Protein AF-A0AAV3GRZ2-F1 (afdb_monomer_lite)

Organism: NCBI:txid1134836

Foldseek 3Di:
DPPPPDDDDDDVPFDKDFAPWDWDWDWDDDPNDIDIDIDIDGPDIGHD

InterPro domains:
  IPR010365 Protein of unknown function DUF961 [PF06125] (1-46)
  IPR038620 YdcP-like superfamily [G3DSA:2.40.50.390] (1-48)

Radius of gyration: 15.35 Å; chains: 1; bounding box: 39×20×34 Å

pLDDT: mean 87.29, std 13.24, range [41.22, 96.69]

Secondary structure (DSSP, 8-state):
-----------TT--EEEES-EEEEEEEEETTEEEEEEEEE-SEEEE-

Sequence (48 aa):
VAAEAGEKDFDQDQPLKAVNPHLIAKGYEIENRGFTDYVLYVDDLVKA

Structure (mmCIF, N/CA/C/O backbone):
data_AF-A0AAV3GRZ2-F1
#
_entry.id   AF-A0AAV3GRZ2-F1
#
loop_
_atom_site.group_PDB
_atom_site.id
_atom_site.type_symbol
_atom_site.label_atom_id
_atom_site.label_alt_id
_atom_site.label_comp_id
_atom_site.label_asym_id
_atom_site.label_entity_id
_atom_site.label_seq_id
_atom_site.pdbx_PDB_ins_code
_atom_site.Cartn_x
_atom_site.Cartn_y
_atom_site.Cartn_z
_atom_site.occupancy
_atom_site.B_iso_or_equiv
_atom_site.auth_seq_id
_atom_site.auth_comp_id
_atom_site.auth_asym_id
_atom_site.auth_atom_id
_atom_site.pdbx_PDB_model_n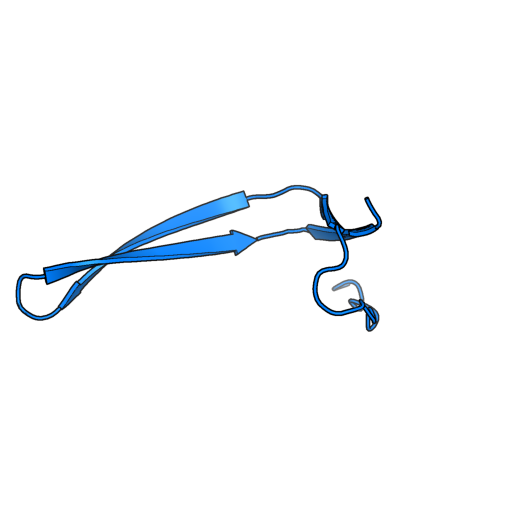um
ATOM 1 N N . VAL A 1 1 ? -22.118 12.074 -5.259 1.00 41.22 1 VAL A N 1
ATOM 2 C CA . VAL A 1 1 ? -21.497 13.055 -4.343 1.00 41.22 1 VAL A CA 1
ATOM 3 C C . VAL A 1 1 ? -20.214 12.411 -3.863 1.00 41.22 1 VAL A C 1
ATOM 5 O O . VAL A 1 1 ? -20.305 11.338 -3.283 1.00 41.22 1 VAL A O 1
ATOM 8 N N . ALA A 1 2 ? -19.047 12.937 -4.241 1.00 51.06 2 ALA A N 1
ATOM 9 C CA . ALA A 1 2 ? -17.786 12.437 -3.696 1.00 51.06 2 ALA A CA 1
ATOM 10 C C . ALA A 1 2 ? -17.783 12.785 -2.204 1.00 51.06 2 ALA A C 1
ATOM 12 O O . ALA A 1 2 ? -18.022 13.942 -1.865 1.00 51.06 2 ALA A O 1
ATOM 13 N N . ALA A 1 3 ? -17.639 11.782 -1.338 1.00 56.22 3 ALA A N 1
ATOM 14 C CA . ALA A 1 3 ? -17.553 12.011 0.095 1.00 56.22 3 ALA A CA 1
ATOM 15 C C . ALA A 1 3 ? -16.338 12.905 0.357 1.00 56.22 3 ALA A C 1
ATOM 17 O O . ALA A 1 3 ? -15.239 12.607 -0.111 1.00 56.22 3 ALA A O 1
ATOM 18 N N . GLU A 1 4 ? -16.557 14.020 1.047 1.00 55.69 4 GLU A N 1
ATOM 19 C CA . GLU A 1 4 ? -15.488 14.867 1.556 1.00 55.69 4 GLU A CA 1
ATOM 20 C C . GLU A 1 4 ? -14.649 13.991 2.488 1.00 55.69 4 GLU A C 1
ATOM 22 O O . GLU A 1 4 ? -15.083 13.643 3.587 1.00 55.69 4 GLU A O 1
ATOM 27 N N . ALA A 1 5 ? -13.486 13.542 2.014 1.00 59.78 5 ALA A N 1
ATOM 28 C CA . ALA A 1 5 ? -12.521 12.863 2.858 1.00 59.78 5 ALA A CA 1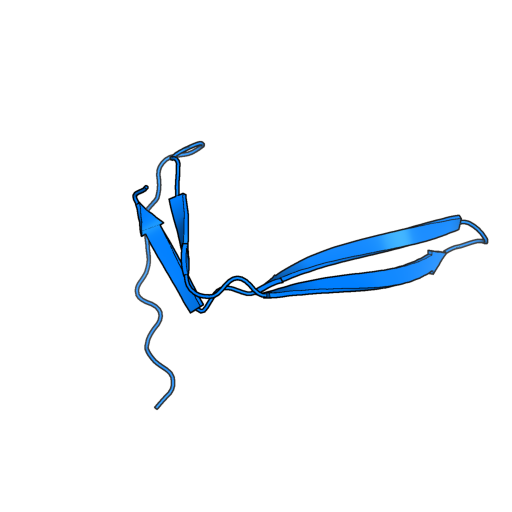
ATOM 29 C C . ALA A 1 5 ? -12.036 13.904 3.871 1.00 59.78 5 ALA A C 1
ATOM 31 O O . ALA A 1 5 ? -11.192 14.739 3.553 1.00 59.78 5 ALA A O 1
ATOM 32 N N . GLY A 1 6 ? -12.667 13.931 5.047 1.00 71.25 6 GLY A N 1
ATOM 33 C CA . GLY A 1 6 ? -12.272 14.818 6.134 1.00 71.25 6 GLY A CA 1
ATOM 34 C C . GLY A 1 6 ? -10.796 14.617 6.468 1.00 71.25 6 GLY A C 1
ATOM 35 O O . GLY A 1 6 ? -10.280 13.502 6.366 1.00 71.25 6 GLY A O 1
ATOM 36 N N . GLU A 1 7 ? -10.114 15.696 6.848 1.00 77.25 7 GLU A N 1
ATOM 37 C CA . GLU A 1 7 ? -8.726 15.624 7.299 1.00 77.25 7 GLU A CA 1
ATOM 38 C C . GLU A 1 7 ? -8.623 14.668 8.496 1.00 77.25 7 GLU A C 1
ATOM 40 O O . GLU A 1 7 ? -9.389 14.768 9.460 1.00 77.25 7 GLU A O 1
ATOM 45 N N . LYS A 1 8 ? -7.702 13.705 8.413 1.00 77.12 8 LYS A N 1
ATOM 46 C CA . LYS A 1 8 ? -7.402 12.772 9.499 1.00 77.12 8 LYS A CA 1
ATOM 47 C C . LYS A 1 8 ? -5.982 13.012 9.972 1.00 77.12 8 LYS A C 1
ATOM 49 O O . LYS A 1 8 ? -5.038 12.800 9.217 1.00 77.12 8 LYS A O 1
ATOM 54 N N . ASP A 1 9 ? -5.867 13.431 11.224 1.00 83.19 9 ASP A N 1
ATOM 55 C CA . ASP A 1 9 ? -4.594 13.587 11.912 1.00 83.19 9 ASP A CA 1
ATOM 56 C C . ASP A 1 9 ? -4.243 12.267 12.618 1.00 83.19 9 ASP A C 1
ATOM 58 O O . ASP A 1 9 ? -5.038 11.728 13.403 1.00 83.19 9 ASP A O 1
ATOM 62 N N . PHE A 1 10 ? -3.085 11.713 12.270 1.00 84.81 10 PHE A N 1
ATOM 63 C CA . PHE A 1 10 ? -2.543 10.484 12.834 1.00 84.81 10 PHE A CA 1
ATOM 64 C C . PHE A 1 10 ? -1.125 10.755 13.325 1.00 84.81 10 PHE A C 1
ATOM 66 O O . PHE A 1 10 ? -0.331 11.378 12.617 1.00 84.81 10 PHE A O 1
ATOM 73 N N . ASP A 1 11 ? -0.787 10.225 14.499 1.00 89.06 11 ASP A N 1
ATOM 74 C CA . ASP A 1 11 ? 0.590 10.260 14.981 1.00 89.06 11 ASP A CA 1
ATOM 75 C C . ASP A 1 11 ? 1.496 9.417 14.071 1.00 89.06 11 ASP A C 1
ATOM 77 O O . ASP A 1 11 ? 1.085 8.402 13.492 1.00 89.06 11 ASP A O 1
ATOM 81 N N . GLN A 1 12 ? 2.764 9.815 13.979 1.00 85.44 12 GLN A N 1
ATOM 82 C CA . GLN A 1 12 ? 3.780 9.011 13.310 1.00 85.44 12 GLN A CA 1
ATOM 83 C C . GLN A 1 12 ? 3.851 7.616 13.960 1.00 85.44 12 GLN A C 1
ATOM 85 O O . GLN A 1 12 ? 3.860 7.494 15.183 1.00 85.44 12 GLN A O 1
ATOM 90 N N . ASP A 1 13 ? 3.879 6.565 13.134 1.00 86.56 13 ASP A N 1
ATOM 91 C CA . ASP A 1 13 ? 3.882 5.150 13.547 1.00 86.56 13 ASP A CA 1
ATOM 92 C C . ASP A 1 13 ? 2.626 4.671 14.309 1.00 86.56 13 ASP A C 1
ATOM 94 O O . ASP A 1 13 ? 2.615 3.578 14.885 1.00 86.56 13 ASP A O 1
ATOM 98 N N . GLN A 1 14 ? 1.526 5.433 14.281 1.00 90.75 14 GLN A N 1
ATOM 99 C CA . GLN A 1 14 ? 0.254 4.983 14.843 1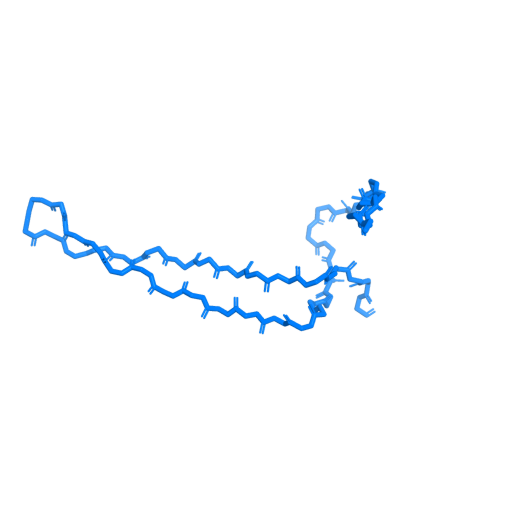.00 90.75 14 GLN A CA 1
ATOM 100 C C . GLN A 1 14 ? -0.290 3.755 14.083 1.00 90.75 14 GLN A C 1
ATOM 102 O O . GLN A 1 14 ? -0.417 3.796 12.856 1.00 90.75 14 GLN A O 1
ATOM 107 N N . PRO A 1 15 ? -0.692 2.666 14.774 1.00 90.25 15 PRO A N 1
ATOM 108 C CA . PRO A 1 15 ? -1.310 1.524 14.114 1.00 90.25 15 PRO A CA 1
ATOM 109 C C . PRO A 1 15 ? -2.709 1.884 13.598 1.00 90.25 15 PRO A C 1
ATOM 111 O O . PRO A 1 15 ? -3.598 2.282 14.359 1.00 90.25 15 PRO A O 1
ATOM 114 N N . LEU A 1 16 ? -2.911 1.691 12.295 1.00 91.62 16 LEU A N 1
ATOM 115 C CA . LEU A 1 16 ? -4.173 1.920 11.595 1.00 91.62 16 LEU A CA 1
ATOM 116 C C . LEU A 1 16 ? -4.653 0.638 10.911 1.00 91.62 16 LEU A C 1
ATOM 118 O O . LEU A 1 16 ? -3.869 -0.247 10.567 1.00 91.62 16 LEU A O 1
ATOM 122 N N . LYS A 1 17 ? -5.960 0.557 10.683 1.00 92.50 17 LYS A N 1
ATOM 123 C CA . LYS A 1 17 ? -6.615 -0.471 9.877 1.00 92.50 17 LYS A CA 1
ATOM 124 C C . LYS A 1 17 ? -7.130 0.150 8.584 1.00 92.50 17 LYS A C 1
ATOM 126 O O . LYS A 1 17 ? -7.810 1.175 8.607 1.00 92.50 17 LYS A O 1
ATOM 131 N 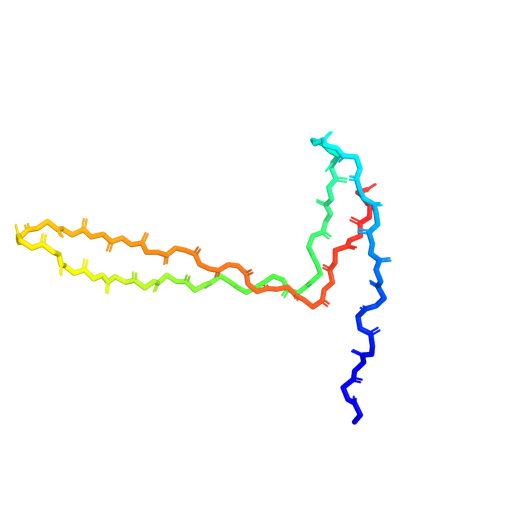N . ALA A 1 18 ? -6.824 -0.507 7.470 1.00 92.69 18 ALA A N 1
ATOM 132 C CA . ALA A 1 18 ? -7.358 -0.180 6.156 1.00 92.69 18 ALA A CA 1
ATOM 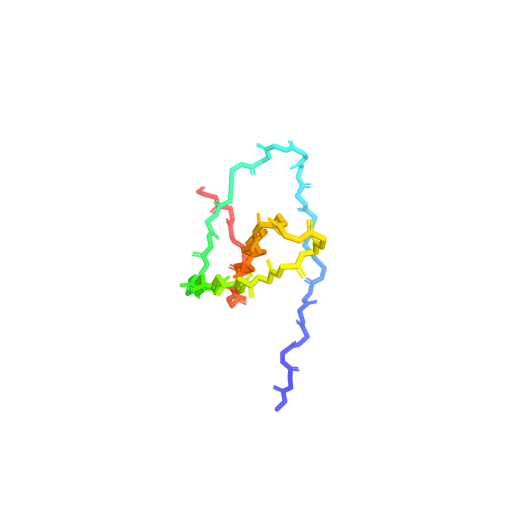133 C C . ALA A 1 18 ? -8.753 -0.791 5.967 1.00 92.69 18 ALA A C 1
ATOM 135 O O . ALA A 1 18 ? -8.944 -1.991 6.179 1.00 92.69 18 ALA A O 1
ATOM 136 N N . VAL A 1 19 ? -9.713 0.024 5.538 1.00 93.56 19 VAL A N 1
ATOM 137 C CA . VAL A 1 19 ? -11.065 -0.406 5.169 1.00 93.56 19 VAL A CA 1
ATOM 138 C C . VAL A 1 19 ? -11.099 -0.672 3.664 1.00 93.56 19 VAL A C 1
ATOM 140 O O . VAL A 1 19 ? -10.691 0.180 2.877 1.00 93.56 19 VAL A O 1
ATOM 143 N N . ASN A 1 20 ? -11.566 -1.863 3.273 1.00 94.62 20 ASN A N 1
ATOM 144 C CA . ASN A 1 20 ? -11.613 -2.348 1.885 1.00 94.62 20 ASN A CA 1
ATOM 145 C C . ASN A 1 20 ? -10.281 -2.197 1.114 1.00 94.62 20 ASN A C 1
ATOM 147 O O . ASN A 1 20 ? -10.234 -1.533 0.079 1.00 94.62 20 ASN A O 1
ATOM 151 N N . PRO A 1 21 ? -9.181 -2.810 1.593 1.00 94.62 21 PRO A N 1
ATOM 152 C CA . PRO A 1 21 ? -7.890 -2.698 0.928 1.00 94.62 21 PRO A CA 1
ATOM 153 C C . PRO A 1 21 ? -7.891 -3.383 -0.445 1.00 94.62 21 PRO A C 1
ATOM 155 O O . PRO A 1 21 ? -8.255 -4.553 -0.575 1.00 94.62 21 PRO A O 1
ATOM 158 N N . HIS A 1 2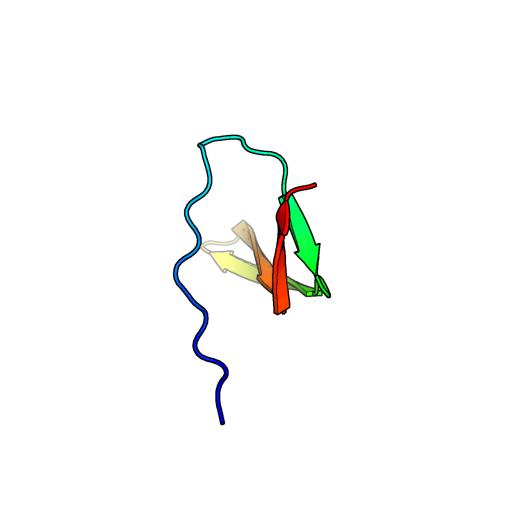2 ? -7.397 -2.676 -1.458 1.00 95.81 22 HIS A N 1
ATOM 159 C CA . HIS A 1 22 ? -7.181 -3.194 -2.802 1.00 95.81 22 HIS A CA 1
ATOM 160 C C . HIS A 1 22 ? -5.749 -2.906 -3.261 1.00 95.81 22 HIS A C 1
ATOM 162 O O . HIS A 1 22 ? -5.365 -1.758 -3.487 1.00 95.81 22 HIS A O 1
ATOM 168 N N . LEU A 1 23 ? -4.945 -3.963 -3.385 1.00 95.25 23 LEU A N 1
ATOM 169 C CA . LEU A 1 23 ? -3.544 -3.872 -3.781 1.00 95.25 23 LEU A CA 1
ATOM 170 C C . LEU A 1 23 ? -3.401 -4.036 -5.295 1.00 95.25 23 LEU A C 1
ATOM 172 O O . LEU A 1 23 ? -3.798 -5.058 -5.853 1.00 95.25 23 LEU A O 1
ATOM 176 N N . ILE A 1 24 ? -2.762 -3.062 -5.938 1.00 96.56 24 ILE A N 1
ATOM 177 C CA . ILE A 1 24 ? -2.376 -3.131 -7.346 1.00 96.56 24 ILE A CA 1
ATOM 178 C C . ILE A 1 24 ? -0.855 -3.153 -7.435 1.00 96.56 24 ILE A C 1
ATOM 180 O O . ILE A 1 24 ? -0.180 -2.294 -6.871 1.00 96.56 24 ILE A O 1
ATOM 184 N N . ALA A 1 25 ? -0.327 -4.120 -8.182 1.00 96.50 25 ALA A N 1
ATOM 185 C CA . ALA A 1 25 ? 1.081 -4.187 -8.546 1.00 96.50 25 ALA A CA 1
ATOM 186 C C . ALA A 1 25 ? 1.238 -3.805 -10.021 1.00 96.50 25 ALA A C 1
ATOM 188 O O . ALA A 1 25 ? 0.615 -4.412 -10.895 1.00 96.50 25 ALA A O 1
ATOM 189 N N . LYS A 1 26 ? 2.064 -2.798 -10.307 1.00 95.38 26 LYS A N 1
ATOM 190 C CA . LYS A 1 26 ? 2.402 -2.379 -11.671 1.00 95.38 26 LYS A CA 1
ATOM 191 C C . LYS A 1 26 ? 3.866 -2.677 -11.937 1.00 95.38 26 LYS A C 1
ATOM 193 O O . LYS A 1 26 ? 4.743 -2.029 -11.375 1.00 95.38 26 LYS A O 1
ATOM 198 N N . GLY A 1 27 ? 4.116 -3.663 -12.792 1.00 95.75 27 GLY A N 1
ATOM 199 C CA . GLY A 1 27 ? 5.456 -3.963 -13.285 1.00 95.75 27 GLY A CA 1
ATOM 200 C C . GLY A 1 27 ? 5.858 -2.998 -14.398 1.00 95.75 27 GLY A C 1
ATOM 201 O O . GLY A 1 27 ? 5.061 -2.734 -15.298 1.00 95.75 27 GLY A O 1
ATOM 202 N N . TYR A 1 28 ? 7.085 -2.492 -14.347 1.00 94.75 28 TYR A N 1
ATOM 203 C CA . TYR A 1 28 ? 7.693 -1.710 -15.423 1.00 94.75 28 TYR A CA 1
ATOM 204 C C . TYR A 1 28 ? 9.188 -1.999 -15.499 1.00 94.75 28 TYR A C 1
ATOM 206 O O . TYR A 1 28 ? 9.784 -2.527 -14.563 1.00 94.75 28 TYR A O 1
ATOM 214 N N . GLU A 1 29 ? 9.791 -1.673 -16.634 1.00 96.44 29 GLU A N 1
ATOM 215 C CA . GLU A 1 29 ? 11.215 -1.869 -16.867 1.00 96.44 29 GLU A CA 1
ATOM 216 C C . GLU A 1 29 ? 11.877 -0.525 -17.154 1.00 96.44 29 GLU A C 1
ATOM 218 O O . GLU A 1 29 ? 11.354 0.285 -17.920 1.00 96.44 29 GLU A O 1
ATOM 223 N N . ILE A 1 30 ? 13.041 -0.306 -16.547 1.00 95.12 30 ILE A N 1
ATOM 224 C CA . ILE A 1 30 ? 13.945 0.790 -16.890 1.00 95.12 30 ILE A CA 1
ATOM 225 C C . ILE A 1 30 ? 15.320 0.173 -17.128 1.00 95.12 30 ILE A C 1
ATOM 227 O O . ILE A 1 30 ? 15.850 -0.500 -16.249 1.00 95.12 30 ILE A O 1
ATOM 231 N N . GLU A 1 31 ? 15.891 0.389 -18.315 1.00 95.06 31 GLU A N 1
ATOM 232 C CA . GLU A 1 31 ? 17.253 -0.047 -18.665 1.00 95.06 31 GLU A CA 1
ATOM 233 C C . GLU A 1 31 ? 17.532 -1.545 -18.394 1.00 95.06 31 GLU A C 1
ATOM 235 O O . GLU A 1 31 ? 18.547 -1.896 -17.796 1.00 95.06 31 GLU A O 1
ATOM 240 N N . ASN A 1 32 ? 16.643 -2.451 -18.830 1.00 93.94 32 ASN A N 1
ATOM 241 C CA . ASN A 1 32 ? 16.711 -3.902 -18.558 1.00 93.94 32 ASN A CA 1
ATOM 242 C C . ASN A 1 32 ? 16.629 -4.292 -17.067 1.00 93.94 32 ASN A C 1
ATOM 244 O O . ASN A 1 32 ? 16.917 -5.434 -16.699 1.00 93.94 32 ASN A O 1
ATOM 248 N N . ARG A 1 33 ? 16.228 -3.372 -16.185 1.00 96.31 33 ARG A N 1
ATOM 249 C CA . ARG A 1 33 ? 15.941 -3.662 -14.781 1.00 96.31 33 ARG A CA 1
ATOM 250 C C . ARG A 1 33 ? 14.440 -3.594 -14.537 1.00 96.31 33 ARG A C 1
ATOM 252 O O . ARG A 1 33 ? 13.802 -2.579 -14.801 1.00 96.31 33 ARG A O 1
ATOM 259 N N . GLY A 1 34 ? 13.888 -4.687 -14.016 1.00 95.19 34 GLY A N 1
ATOM 260 C CA . GLY A 1 34 ? 12.485 -4.765 -13.622 1.00 95.19 34 GLY A CA 1
ATOM 261 C C . GLY A 1 34 ? 12.227 -4.055 -12.294 1.00 95.19 34 GLY A C 1
ATOM 262 O O . GLY A 1 34 ? 12.962 -4.239 -11.322 1.00 95.19 34 GLY A O 1
ATOM 263 N N . PHE A 1 35 ? 11.154 -3.280 -12.259 1.00 96.69 35 PHE A N 1
ATOM 264 C CA . PHE A 1 35 ? 10.620 -2.605 -11.087 1.00 96.69 35 PHE A CA 1
ATOM 265 C C . PHE A 1 35 ? 9.149 -2.975 -10.915 1.00 96.69 35 PHE A C 1
ATOM 267 O O . PHE A 1 35 ? 8.474 -3.433 -11.842 1.00 96.69 35 PHE A O 1
ATOM 274 N N . THR A 1 36 ? 8.641 -2.817 -9.700 1.00 96.44 36 THR A N 1
ATOM 275 C CA . THR A 1 36 ? 7.225 -3.030 -9.409 1.00 96.44 36 THR A CA 1
ATOM 276 C C . THR A 1 36 ? 6.772 -1.988 -8.410 1.00 96.44 36 THR A C 1
ATOM 278 O O . THR A 1 36 ? 7.243 -1.977 -7.274 1.00 96.44 36 THR A O 1
ATOM 281 N N . ASP A 1 37 ? 5.850 -1.136 -8.838 1.00 95.81 37 ASP A N 1
ATOM 282 C CA . ASP A 1 37 ? 5.181 -0.201 -7.947 1.00 95.81 37 ASP A CA 1
ATOM 283 C C . ASP A 1 37 ? 3.971 -0.894 -7.330 1.00 95.81 37 ASP A C 1
ATOM 285 O O . ASP A 1 37 ? 3.124 -1.453 -8.035 1.00 95.81 37 ASP A O 1
ATOM 289 N N . TYR A 1 38 ? 3.883 -0.832 -6.006 1.00 95.50 38 TYR A N 1
ATOM 290 C CA . TYR A 1 38 ? 2.731 -1.302 -5.253 1.00 95.50 38 TYR A CA 1
ATOM 291 C C . TYR A 1 38 ? 1.905 -0.099 -4.816 1.00 95.50 38 TYR A C 1
ATOM 293 O O . TYR A 1 38 ? 2.402 0.784 -4.121 1.00 95.50 38 TYR A O 1
ATOM 301 N N . VAL A 1 39 ? 0.637 -0.073 -5.214 1.00 94.50 39 VAL A N 1
ATOM 302 C CA . VAL A 1 39 ? -0.323 0.951 -4.799 1.00 94.50 39 VAL A CA 1
ATOM 303 C C . VAL A 1 39 ? -1.439 0.264 -4.029 1.00 94.50 39 VAL A C 1
ATOM 305 O O . VAL A 1 39 ? -2.118 -0.614 -4.565 1.00 94.50 39 VAL A O 1
ATOM 308 N N . LEU A 1 40 ? -1.615 0.654 -2.769 1.00 94.38 40 LEU A N 1
ATOM 309 C CA . LEU A 1 40 ? -2.717 0.196 -1.934 1.00 94.38 40 LEU A CA 1
ATOM 310 C C . LEU A 1 40 ? -3.818 1.255 -1.941 1.00 94.38 40 LEU A C 1
ATOM 312 O O . LEU A 1 40 ? -3.638 2.348 -1.409 1.00 94.38 40 LEU A O 1
ATOM 316 N N . TYR A 1 41 ? -4.954 0.916 -2.536 1.00 94.00 41 TYR A N 1
ATOM 317 C CA . TYR A 1 41 ? -6.172 1.708 -2.439 1.00 94.00 41 TYR A CA 1
ATOM 318 C C . TYR A 1 41 ? -6.958 1.264 -1.213 1.00 94.00 41 TYR A C 1
ATOM 320 O O . TYR A 1 41 ? -7.033 0.070 -0.918 1.00 94.00 41 TYR A O 1
ATOM 328 N N . VAL A 1 42 ? -7.531 2.224 -0.500 1.00 94.38 42 VAL A N 1
ATOM 329 C CA . VAL A 1 42 ? -8.370 1.993 0.677 1.00 94.38 42 VAL A CA 1
ATOM 330 C C . VAL A 1 42 ? -9.550 2.951 0.611 1.00 94.38 42 VAL A C 1
ATOM 332 O O . VAL A 1 42 ? -9.387 4.086 0.161 1.00 94.38 42 VAL A O 1
ATOM 335 N N . ASP A 1 43 ? -10.718 2.505 1.064 1.00 91.38 43 ASP A N 1
ATOM 336 C CA . ASP A 1 43 ? -11.885 3.383 1.193 1.00 91.38 43 ASP A CA 1
ATOM 337 C C . ASP A 1 43 ? -11.737 4.292 2.415 1.00 91.38 43 ASP A C 1
ATOM 339 O O . ASP A 1 43 ? -12.159 5.447 2.389 1.00 91.38 43 ASP A O 1
ATOM 343 N N . ASP A 1 44 ? -11.137 3.766 3.489 1.00 89.75 44 ASP A N 1
ATOM 344 C CA . ASP A 1 44 ? -10.880 4.530 4.702 1.00 89.75 44 ASP A CA 1
ATOM 345 C C . ASP A 1 44 ? -9.696 3.996 5.532 1.00 89.75 44 ASP A C 1
ATOM 347 O O . ASP A 1 44 ? -9.305 2.830 5.427 1.00 89.75 44 ASP A O 1
ATOM 351 N N . LEU A 1 45 ? -9.153 4.853 6.398 1.00 90.06 45 LEU A N 1
ATOM 352 C CA . LEU A 1 45 ? -8.173 4.521 7.435 1.00 90.06 45 LEU A CA 1
ATOM 353 C C . LEU A 1 45 ? -8.763 4.800 8.821 1.00 90.06 45 LEU A C 1
ATOM 355 O O . LEU A 1 45 ? -9.139 5.932 9.138 1.00 90.06 45 LEU A O 1
ATOM 359 N N . VAL A 1 46 ? -8.825 3.778 9.673 1.00 90.19 46 VAL A N 1
ATOM 360 C CA . VAL A 1 46 ? -9.356 3.883 11.042 1.00 90.19 46 VAL A CA 1
ATOM 361 C C . VAL A 1 46 ? -8.313 3.445 12.062 1.00 90.19 46 VAL A C 1
ATOM 363 O O . VAL A 1 46 ? -7.432 2.648 11.750 1.00 90.19 46 VAL A O 1
ATOM 366 N N . LYS A 1 47 ? -8.395 3.958 13.293 1.00 87.44 47 LYS A N 1
ATOM 367 C CA . LYS A 1 47 ? -7.517 3.516 14.390 1.00 87.44 47 LYS A CA 1
ATOM 368 C C . LYS A 1 47 ? -7.709 2.013 14.633 1.00 87.44 47 LYS A C 1
ATOM 370 O O . LYS A 1 47 ? -8.834 1.518 14.526 1.00 87.44 47 LYS A O 1
ATOM 375 N N . ALA A 1 48 ? -6.608 1.302 14.883 1.00 78.25 48 ALA A N 1
ATOM 376 C CA . ALA A 1 48 ? -6.628 -0.144 15.099 1.00 78.25 48 ALA A CA 1
ATOM 377 C C . ALA A 1 48 ? -7.384 -0.555 16.370 1.00 78.25 48 ALA A C 1
ATOM 379 O O . ALA A 1 48 ? -7.331 0.185 17.373 1.00 78.25 48 ALA A O 1
#